Protein AF-A0A6A4QP29-F1 (afdb_monomer)

Foldseek 3Di:
DVVVVVVVVVVVVVVVVVVVPPPQQAPPPVPQDADDPVLLVVVQVVVCVVPPPVDPSPQPPPPNRPPDPSGDDD

Secondary structure (DSSP, 8-state):
-HHHHHHHHHHHHHHHHHHHT--------TTPPPPPHHHHHHHHHHHHHHHGGG----SSSS-TT--STTS---

Solvent-accessible surface area (backbone atoms only — not comparable to full-atom values): 4751 Å² total; per-residue (Å²): 116,70,68,61,53,53,52,52,51,51,52,52,53,51,52,51,53,56,64,71,56,69,74,68,77,30,62,77,62,90,81,66,59,79,65,52,71,68,58,53,48,52,52,49,54,52,48,39,71,74,59,38,88,79,56,83,84,69,88,70,74,80,53,62,46,52,82,61,84,80,55,56,92,123

Mean predicted aligned error: 11.43 Å

Radius of gyration: 19.66 Å; Cα contacts (8 Å, |Δi|>4): 39; chains: 1; bounding box: 41×38×48 Å

Sequence (74 aa):
MKGIKIFSHVVISVIFIISLSSWCYGQVELDIAPMEKIEQDALYFTIQGFVGDEWNGSDLYPDPCGWTPIQVLF

Structure (mmCIF, N/CA/C/O backbone):
data_AF-A0A6A4QP29-F1
#
_entry.id   AF-A0A6A4QP29-F1
#
loop_
_atom_site.group_PDB
_atom_site.id
_atom_site.type_symbol
_atom_site.label_atom_id
_atom_site.label_alt_id
_atom_site.label_comp_id
_atom_site.label_asym_id
_atom_site.label_entity_id
_atom_site.label_seq_id
_atom_site.pdbx_PDB_ins_code
_atom_site.Cartn_x
_atom_site.Cartn_y
_atom_site.Cartn_z
_atom_site.occupancy
_atom_site.B_iso_or_equiv
_atom_site.auth_seq_id
_atom_site.auth_comp_id
_atom_site.auth_asym_id
_atom_site.auth_atom_id
_atom_site.pdbx_PDB_model_num
ATOM 1 N N . MET A 1 1 ? 26.600 -16.392 -34.506 1.00 59.66 1 MET A N 1
ATOM 2 C CA . MET A 1 1 ? 25.145 -16.332 -34.205 1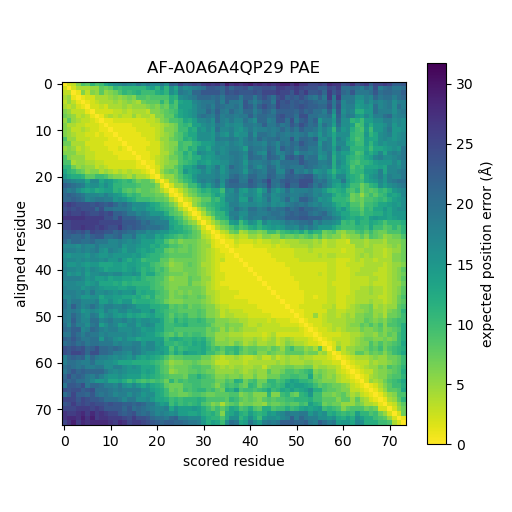.00 59.66 1 MET A CA 1
ATOM 3 C C . MET A 1 1 ? 24.778 -16.637 -32.745 1.00 59.66 1 MET A C 1
ATOM 5 O O . MET A 1 1 ? 23.826 -16.039 -32.268 1.00 59.66 1 MET A O 1
ATOM 9 N N . LYS A 1 2 ? 25.492 -17.509 -32.009 1.00 66.94 2 LYS A N 1
ATOM 10 C CA . LYS A 1 2 ? 25.170 -17.825 -30.596 1.00 66.94 2 LYS A CA 1
ATOM 11 C C . LYS A 1 2 ? 25.354 -16.638 -29.628 1.00 66.94 2 LYS A C 1
ATOM 13 O O . LYS A 1 2 ? 24.482 -16.404 -28.803 1.00 66.94 2 LYS A O 1
ATOM 18 N N . GLY A 1 3 ? 26.418 -15.844 -29.791 1.00 65.12 3 GLY A N 1
ATOM 19 C CA . GLY A 1 3 ? 26.676 -14.664 -28.945 1.00 65.12 3 GLY A CA 1
ATOM 20 C C . GLY A 1 3 ? 25.630 -13.548 -29.069 1.00 65.12 3 GLY A C 1
ATOM 21 O O . GLY A 1 3 ? 25.240 -12.964 -28.067 1.00 65.12 3 GLY A O 1
ATOM 22 N N . ILE A 1 4 ? 25.097 -13.317 -30.275 1.00 75.88 4 ILE A N 1
ATOM 23 C CA . ILE A 1 4 ? 24.041 -12.316 -30.523 1.00 75.88 4 ILE A CA 1
ATOM 24 C C . ILE A 1 4 ? 22.739 -12.701 -29.801 1.00 75.88 4 ILE A C 1
ATOM 26 O O . ILE A 1 4 ? 22.073 -11.843 -29.228 1.00 75.88 4 ILE A O 1
ATOM 30 N N . LYS A 1 5 ? 22.400 -13.999 -29.773 1.00 75.06 5 LYS A N 1
ATOM 31 C CA . LYS A 1 5 ? 21.222 -14.500 -29.048 1.00 75.06 5 LYS A CA 1
ATOM 32 C C . LYS A 1 5 ? 21.360 -14.308 -27.535 1.00 75.06 5 LYS A C 1
ATOM 34 O O . LYS A 1 5 ? 20.418 -13.857 -26.900 1.00 75.06 5 LYS A O 1
ATOM 39 N N . ILE A 1 6 ? 22.537 -14.589 -26.970 1.00 78.44 6 ILE A N 1
ATOM 40 C CA . ILE A 1 6 ? 22.803 -14.406 -25.532 1.00 78.44 6 ILE A CA 1
ATOM 41 C C . ILE A 1 6 ? 22.708 -12.926 -25.148 1.00 78.44 6 ILE A C 1
ATOM 43 O O . ILE A 1 6 ? 22.030 -12.593 -24.183 1.00 78.44 6 ILE A O 1
ATOM 47 N N . PHE A 1 7 ? 23.312 -12.036 -25.941 1.00 81.56 7 PHE A N 1
ATOM 48 C CA . PHE A 1 7 ? 23.230 -10.593 -25.709 1.00 81.56 7 PHE A CA 1
ATOM 49 C C . PHE A 1 7 ? 21.781 -10.092 -25.738 1.00 81.56 7 PHE A C 1
ATOM 51 O O . PHE A 1 7 ? 21.353 -9.380 -24.836 1.00 81.56 7 PHE A O 1
ATOM 58 N N . SER A 1 8 ? 20.996 -10.534 -26.725 1.00 88.19 8 SER A N 1
ATOM 59 C CA . SER A 1 8 ? 19.576 -10.187 -26.828 1.00 88.19 8 SER A CA 1
ATOM 60 C C . SER A 1 8 ? 18.765 -10.651 -25.612 1.00 88.19 8 SER A C 1
ATOM 62 O O . SER A 1 8 ? 17.972 -9.872 -25.091 1.00 88.19 8 SER A O 1
ATOM 64 N N . HIS A 1 9 ? 18.991 -11.869 -25.110 1.00 83.88 9 HIS A N 1
ATOM 65 C CA . HIS A 1 9 ? 18.305 -12.364 -23.913 1.00 83.88 9 HIS A CA 1
ATOM 66 C C . HIS A 1 9 ? 18.677 -11.591 -22.645 1.00 83.88 9 HIS A C 1
ATOM 68 O O . HIS A 1 9 ? 17.799 -11.295 -21.837 1.00 83.88 9 HIS A O 1
ATOM 74 N N . VAL A 1 10 ? 19.952 -11.228 -22.483 1.00 91.00 10 VAL A N 1
ATOM 75 C CA . VAL A 1 10 ? 20.403 -10.415 -21.344 1.00 91.00 10 VAL A CA 1
ATOM 76 C C . VAL A 1 10 ? 19.753 -9.033 -21.383 1.00 91.00 10 VAL A C 1
ATOM 78 O O . VAL A 1 10 ? 19.224 -8.586 -20.370 1.00 91.00 10 VAL A O 1
ATOM 81 N N . VAL A 1 11 ? 19.708 -8.385 -22.550 1.00 91.38 11 VAL A N 1
ATOM 82 C CA . VAL A 1 11 ? 19.064 -7.071 -22.711 1.00 91.38 11 VAL A CA 1
ATOM 83 C C . VAL A 1 11 ? 17.571 -7.134 -22.374 1.00 91.38 11 VAL A C 1
ATOM 85 O O . VAL A 1 11 ? 17.085 -6.292 -21.625 1.00 91.38 11 VAL A O 1
ATOM 88 N N . ILE A 1 12 ? 16.854 -8.154 -22.854 1.00 90.19 12 ILE A N 1
ATOM 89 C CA . ILE A 1 12 ? 15.428 -8.344 -22.537 1.00 90.19 12 ILE A CA 1
ATOM 90 C C . ILE A 1 12 ? 15.225 -8.556 -21.031 1.00 90.19 12 ILE A C 1
ATOM 92 O O . ILE A 1 12 ? 14.341 -7.939 -20.442 1.00 90.19 12 ILE A O 1
ATOM 96 N N . SER A 1 13 ? 16.065 -9.377 -20.394 1.00 88.25 13 SER A N 1
ATOM 97 C CA . SER A 1 13 ? 15.996 -9.618 -18.949 1.00 88.25 13 SER A CA 1
ATOM 98 C C . SER A 1 13 ? 16.236 -8.344 -18.137 1.00 88.25 13 SER A C 1
ATOM 100 O O . SER A 1 13 ? 15.555 -8.121 -17.143 1.00 88.25 13 SER A O 1
ATOM 102 N N . VAL A 1 14 ? 17.186 -7.502 -18.551 1.00 89.56 14 VAL A N 1
ATOM 103 C CA . VAL A 1 14 ? 17.482 -6.228 -17.880 1.00 89.56 14 VAL A CA 1
ATOM 104 C C . VAL A 1 14 ? 16.324 -5.243 -18.044 1.00 89.56 14 VAL A C 1
ATOM 106 O O . VAL A 1 14 ? 15.907 -4.633 -17.064 1.00 89.56 14 VAL A O 1
ATOM 109 N N . ILE A 1 15 ? 15.748 -5.130 -19.245 1.00 87.19 15 ILE A N 1
ATOM 110 C CA . ILE A 1 15 ? 14.577 -4.275 -19.497 1.00 87.19 15 ILE A CA 1
ATOM 111 C C . ILE A 1 15 ? 13.379 -4.730 -18.652 1.00 87.19 15 ILE A C 1
ATOM 113 O O . ILE A 1 15 ? 12.694 -3.889 -18.074 1.00 87.19 15 ILE A O 1
ATOM 117 N N . PHE A 1 16 ? 13.146 -6.040 -18.534 1.00 84.88 16 PHE A N 1
ATOM 118 C CA . PHE A 1 16 ? 12.072 -6.602 -17.710 1.00 84.88 16 PHE A CA 1
ATOM 119 C C . PHE A 1 16 ? 12.252 -6.271 -16.221 1.00 84.88 16 PHE A C 1
ATOM 121 O O . PHE A 1 16 ? 11.311 -5.846 -15.564 1.00 84.88 16 PHE A O 1
ATOM 128 N N . ILE A 1 17 ? 13.478 -6.371 -15.699 1.00 84.88 17 ILE A N 1
ATOM 129 C CA . ILE A 1 17 ? 13.778 -6.003 -14.306 1.00 84.88 17 ILE A CA 1
ATOM 130 C C . ILE A 1 17 ? 13.568 -4.498 -14.074 1.00 84.88 17 ILE A C 1
ATOM 132 O O . ILE A 1 17 ? 12.955 -4.123 -13.080 1.00 84.88 17 ILE A O 1
ATOM 136 N N . ILE A 1 18 ? 14.009 -3.644 -15.006 1.00 80.38 18 ILE A N 1
ATOM 137 C CA . ILE A 1 18 ? 13.847 -2.180 -14.914 1.00 80.38 18 ILE A CA 1
ATOM 138 C C . ILE A 1 18 ? 12.367 -1.765 -14.970 1.00 80.38 18 ILE A C 1
ATOM 140 O O . ILE A 1 18 ? 11.954 -0.829 -14.287 1.00 80.38 18 ILE A O 1
ATOM 144 N N . SER A 1 19 ? 11.556 -2.452 -15.777 1.00 75.75 19 SER A N 1
ATOM 145 C CA . SER A 1 19 ? 10.120 -2.164 -15.899 1.00 75.75 19 SER A CA 1
ATOM 146 C C . SER A 1 19 ? 9.302 -2.674 -14.711 1.00 75.75 19 SER A C 1
ATOM 148 O O . SER A 1 19 ? 8.301 -2.053 -14.369 1.00 75.75 19 SER A O 1
ATOM 150 N N . LEU A 1 20 ? 9.750 -3.739 -14.039 1.00 70.38 20 LEU A N 1
ATOM 151 C CA . LEU A 1 20 ? 9.184 -4.176 -12.759 1.00 70.38 20 LEU A CA 1
ATOM 152 C C . LEU A 1 20 ? 9.610 -3.285 -11.588 1.00 70.38 20 LEU A C 1
ATOM 154 O O . LEU A 1 20 ? 8.891 -3.193 -10.598 1.00 70.38 20 LEU A O 1
ATOM 158 N N . SER A 1 21 ? 10.751 -2.603 -11.693 1.00 66.94 21 SER A N 1
ATOM 159 C CA . SER A 1 21 ? 11.208 -1.637 -10.694 1.00 66.94 21 SER A CA 1
ATOM 160 C C . SER A 1 21 ? 10.587 -0.253 -10.887 1.00 66.94 21 SER A C 1
ATOM 162 O O . SER A 1 21 ? 11.293 0.737 -10.711 1.00 66.94 21 SER A O 1
ATOM 164 N N . SER A 1 22 ? 9.312 -0.158 -11.294 1.00 60.16 22 SER A N 1
ATOM 165 C CA . SER A 1 22 ? 8.596 1.117 -11.419 1.00 60.16 22 SER A CA 1
ATOM 166 C C . SER A 1 22 ? 8.662 1.862 -10.085 1.00 60.16 22 SER A C 1
ATOM 168 O O . SER A 1 22 ? 7.893 1.597 -9.163 1.00 60.16 22 SER A O 1
ATOM 170 N N . TRP A 1 23 ? 9.650 2.744 -9.965 1.00 62.00 23 TRP A N 1
ATOM 171 C CA . TRP A 1 23 ? 9.937 3.458 -8.738 1.00 62.00 23 TRP A CA 1
ATOM 172 C C . TRP A 1 23 ? 8.945 4.599 -8.667 1.00 62.00 23 TRP A C 1
ATOM 174 O O . TRP A 1 23 ? 9.043 5.564 -9.429 1.00 62.00 23 TRP A O 1
ATOM 184 N N . CYS A 1 24 ? 7.952 4.466 -7.799 1.00 67.69 24 CYS A N 1
ATOM 185 C CA . CYS A 1 24 ? 7.067 5.580 -7.568 1.00 67.69 24 CYS A CA 1
ATOM 186 C C . CYS A 1 24 ? 7.814 6.634 -6.756 1.00 67.69 24 CYS A C 1
ATOM 188 O O . CYS A 1 24 ? 8.168 6.410 -5.600 1.00 67.69 24 CYS A O 1
ATOM 190 N N . TYR A 1 25 ? 8.105 7.767 -7.388 1.00 61.62 25 TYR A N 1
ATOM 191 C CA . TYR A 1 25 ? 8.512 8.969 -6.680 1.00 61.62 25 TYR A CA 1
ATOM 192 C C . TYR A 1 25 ? 7.237 9.686 -6.265 1.00 61.62 25 TYR A C 1
ATOM 194 O O . TYR A 1 25 ? 6.706 10.489 -7.031 1.00 61.62 25 TYR A O 1
ATOM 202 N N . GLY A 1 26 ? 6.715 9.371 -5.083 1.00 57.16 26 GLY A N 1
ATOM 203 C CA . GLY A 1 26 ? 5.661 10.194 -4.520 1.00 57.16 26 GLY A CA 1
ATOM 204 C C . GLY A 1 26 ? 6.155 11.585 -4.304 1.00 57.16 26 GLY A C 1
ATOM 205 O O . GLY A 1 26 ? 7.216 11.824 -3.721 1.00 57.16 26 GLY A O 1
ATOM 206 N N . GLN A 1 27 ? 5.337 12.511 -4.762 1.00 56.62 27 GLN A N 1
ATOM 207 C CA . GLN A 1 27 ? 5.393 13.852 -4.256 1.00 56.62 27 GLN A CA 1
ATOM 208 C C . GLN A 1 27 ? 4.870 13.765 -2.823 1.00 56.62 27 GLN A C 1
ATOM 210 O O . GLN A 1 27 ? 3.666 13.753 -2.591 1.00 56.62 27 GLN A O 1
ATOM 215 N N . VAL A 1 28 ? 5.784 13.625 -1.858 1.00 56.78 28 VAL A N 1
ATOM 216 C CA . VAL A 1 28 ? 5.460 13.894 -0.456 1.00 56.78 28 VAL A CA 1
ATOM 217 C C . VAL A 1 28 ? 5.245 15.397 -0.387 1.00 56.78 28 VAL A C 1
ATOM 219 O O . VAL A 1 28 ? 6.169 16.171 -0.135 1.00 56.78 28 VAL A O 1
ATOM 222 N N . GLU A 1 29 ? 4.043 15.827 -0.746 1.00 56.91 29 GLU A N 1
ATOM 223 C CA . GLU A 1 29 ? 3.595 17.170 -0.455 1.00 56.91 29 GLU A CA 1
ATOM 224 C C . GLU A 1 29 ? 3.528 17.242 1.070 1.00 56.91 29 GLU A C 1
ATOM 226 O O . GLU A 1 29 ? 2.71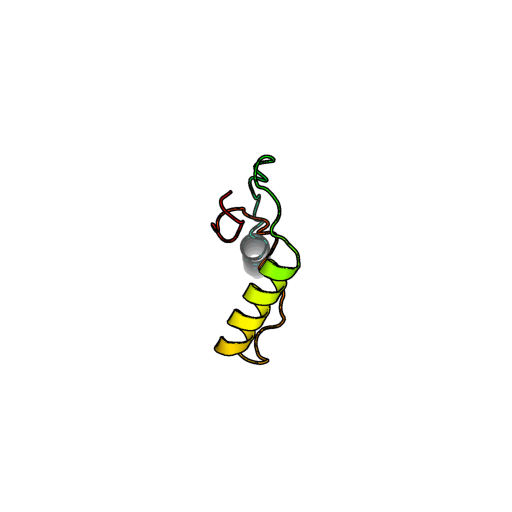0 16.589 1.711 1.00 56.91 29 GLU A O 1
ATOM 231 N N . LEU A 1 30 ? 4.492 17.952 1.660 1.00 55.22 30 LEU A N 1
ATOM 232 C CA . LEU A 1 30 ? 4.716 18.045 3.109 1.00 55.22 30 LEU A CA 1
ATOM 233 C C . LEU A 1 30 ? 3.546 18.703 3.871 1.00 55.22 30 LEU A C 1
ATOM 235 O O . LEU A 1 30 ? 3.671 18.939 5.069 1.00 55.22 30 LEU A O 1
ATOM 239 N N . ASP A 1 31 ? 2.451 19.013 3.175 1.00 56.44 31 ASP A N 1
ATOM 240 C CA . ASP A 1 31 ? 1.260 19.691 3.683 1.00 56.44 31 ASP A CA 1
ATOM 241 C C . ASP A 1 31 ? 0.059 18.747 3.856 1.00 56.44 31 ASP A C 1
ATOM 243 O O . ASP A 1 31 ? -1.029 19.187 4.214 1.00 56.44 31 ASP A O 1
ATOM 247 N N . ILE A 1 32 ? 0.230 17.441 3.616 1.00 62.06 32 ILE A N 1
ATOM 248 C CA . ILE A 1 32 ? -0.839 16.479 3.881 1.00 62.06 32 ILE A CA 1
ATOM 249 C C . ILE A 1 32 ? -0.737 15.993 5.327 1.00 62.06 32 ILE A C 1
ATOM 251 O O . ILE A 1 32 ? 0.258 15.386 5.735 1.00 62.06 32 ILE A O 1
ATOM 255 N N . ALA A 1 33 ? -1.778 16.268 6.115 1.00 67.38 33 ALA A N 1
ATOM 256 C CA . ALA A 1 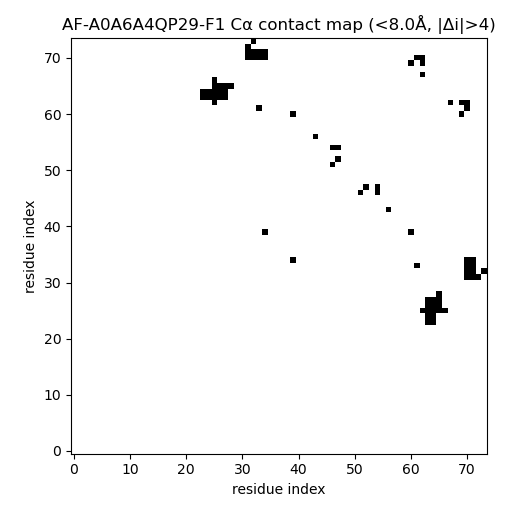33 ? -1.901 15.737 7.462 1.00 67.38 33 ALA A CA 1
ATOM 257 C C . ALA A 1 33 ? -2.005 14.202 7.398 1.00 67.38 33 ALA A C 1
ATOM 259 O O . ALA A 1 33 ? -2.859 13.672 6.680 1.00 67.38 33 ALA A O 1
ATOM 260 N N . PRO A 1 34 ? -1.149 13.457 8.119 1.00 74.50 34 PRO A N 1
ATOM 261 C CA . PRO A 1 34 ? -1.244 12.011 8.121 1.00 74.50 34 PRO A CA 1
ATOM 262 C C . PRO A 1 34 ? -2.584 11.563 8.725 1.00 74.50 34 PRO A C 1
ATOM 264 O O . PRO A 1 34 ? -3.007 12.088 9.750 1.00 74.50 34 PRO A O 1
ATOM 267 N N . MET A 1 35 ? -3.220 10.569 8.100 1.00 82.75 35 MET A N 1
ATOM 268 C CA . MET A 1 35 ? -4.429 9.911 8.595 1.00 82.75 35 MET A CA 1
ATOM 269 C C . MET A 1 35 ? -4.238 9.400 10.027 1.00 82.75 35 MET A C 1
ATOM 271 O O . MET A 1 35 ? -3.210 8.791 10.349 1.00 82.75 35 MET A O 1
ATOM 275 N N . GLU A 1 36 ? -5.251 9.600 10.869 1.00 86.31 36 GLU A N 1
ATOM 276 C CA . GLU A 1 36 ? -5.239 9.105 12.241 1.00 86.31 36 GLU A CA 1
ATOM 277 C C . GLU A 1 36 ? -5.298 7.574 12.270 1.00 86.31 36 GLU A C 1
ATOM 279 O O . GLU A 1 36 ? -5.909 6.922 11.419 1.00 86.31 36 GLU A O 1
ATOM 284 N N . LYS A 1 37 ? -4.703 6.964 13.302 1.00 86.88 37 LYS A N 1
ATOM 285 C CA . LYS A 1 37 ? -4.599 5.497 13.393 1.00 86.88 37 LYS A CA 1
ATOM 286 C C . LYS A 1 37 ? -5.964 4.801 13.329 1.00 86.88 37 LYS A C 1
ATOM 288 O O . LYS A 1 37 ? -6.091 3.745 12.717 1.00 86.88 37 LYS A O 1
ATOM 293 N N . ILE A 1 38 ? -6.983 5.412 13.931 1.00 90.19 38 ILE A N 1
ATOM 294 C CA . ILE A 1 38 ? -8.353 4.884 13.961 1.00 90.19 38 ILE A CA 1
ATOM 295 C C . ILE A 1 38 ? -8.983 4.896 12.564 1.00 90.19 38 ILE A C 1
ATOM 297 O O . ILE A 1 38 ? -9.667 3.946 12.191 1.00 90.19 38 ILE A O 1
ATOM 301 N N . GLU A 1 39 ? -8.748 5.951 11.788 1.00 88.50 39 GLU A N 1
ATOM 302 C CA . GLU A 1 39 ? -9.257 6.075 10.420 1.00 88.50 39 GLU A CA 1
ATOM 303 C C . GLU A 1 39 ? -8.565 5.068 9.499 1.00 88.50 39 GLU A C 1
ATOM 305 O O . GLU A 1 39 ? -9.231 4.381 8.722 1.00 88.50 39 GLU A O 1
ATOM 310 N N . GLN A 1 40 ? -7.247 4.903 9.660 1.00 87.69 40 GLN A N 1
ATOM 311 C CA . GLN A 1 40 ? -6.474 3.899 8.931 1.00 87.69 40 GLN A CA 1
ATOM 312 C C . GLN A 1 40 ? -6.971 2.483 9.246 1.00 87.69 40 GLN A C 1
ATOM 314 O O . GLN A 1 40 ? -7.174 1.679 8.335 1.00 87.69 40 GLN A O 1
ATOM 319 N N . ASP A 1 41 ? -7.212 2.177 10.522 1.00 90.62 41 ASP A N 1
ATOM 320 C CA . ASP A 1 41 ? -7.735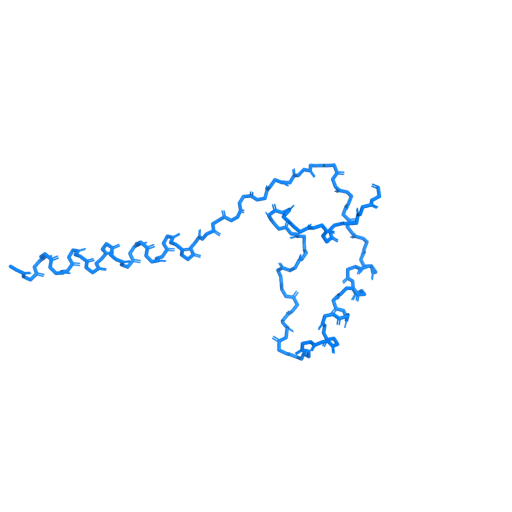 0.874 10.933 1.00 90.62 41 ASP A CA 1
ATOM 321 C C . ASP A 1 41 ? -9.140 0.644 10.363 1.00 90.62 41 ASP A C 1
ATOM 323 O O . ASP A 1 41 ? -9.409 -0.426 9.820 1.00 90.62 41 ASP A O 1
ATOM 327 N N . ALA A 1 42 ? -10.026 1.645 10.404 1.00 91.31 42 ALA A N 1
ATOM 328 C CA . ALA A 1 42 ? -11.365 1.550 9.822 1.00 91.31 42 ALA A CA 1
ATOM 329 C C . ALA A 1 42 ? -11.329 1.307 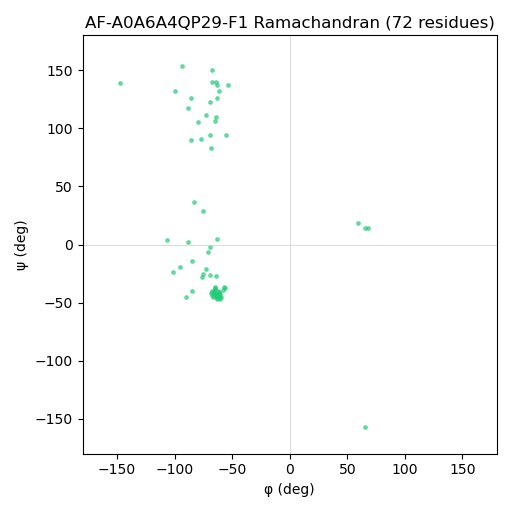8.302 1.00 91.31 42 ALA A C 1
ATOM 331 O O . ALA A 1 42 ? -12.089 0.478 7.787 1.00 91.31 42 ALA A O 1
ATOM 332 N N . LEU A 1 43 ? -10.425 1.981 7.585 1.00 89.56 43 LEU A N 1
ATOM 333 C CA . LEU A 1 43 ? -10.181 1.762 6.160 1.00 89.56 43 LEU A CA 1
ATOM 334 C C . LEU A 1 43 ? -9.731 0.321 5.898 1.00 89.56 43 LEU A C 1
ATOM 336 O O . LEU A 1 43 ? -10.277 -0.350 5.022 1.00 89.56 43 LEU A O 1
ATOM 340 N N . TYR A 1 44 ? -8.778 -0.178 6.686 1.00 91.06 44 TYR A N 1
ATOM 341 C CA . TYR A 1 44 ? -8.244 -1.524 6.517 1.00 91.06 44 TYR A CA 1
ATOM 342 C C . TYR A 1 44 ? -9.316 -2.577 6.832 1.00 91.06 44 TYR A C 1
ATOM 344 O O . TYR A 1 44 ? -9.553 -3.481 6.035 1.00 91.06 44 TYR A O 1
ATOM 352 N N . PHE A 1 45 ? -10.070 -2.422 7.920 1.00 92.06 45 PHE A N 1
ATOM 353 C CA . PHE A 1 45 ? -11.200 -3.308 8.219 1.00 92.06 45 PHE A CA 1
ATOM 354 C C . PHE A 1 45 ? -12.250 -3.322 7.105 1.00 92.06 45 PHE A C 1
ATOM 356 O O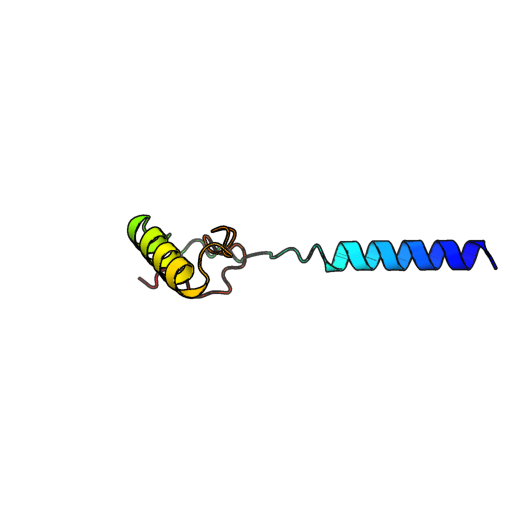 . PHE A 1 45 ? -12.784 -4.381 6.776 1.00 92.06 45 PHE A O 1
ATOM 363 N N . THR A 1 46 ? -12.525 -2.167 6.500 1.00 92.44 46 THR A N 1
ATOM 364 C CA . THR A 1 46 ? -13.469 -2.059 5.384 1.00 92.44 46 THR A CA 1
ATOM 365 C C . THR A 1 46 ? -12.987 -2.864 4.177 1.00 92.44 46 THR A C 1
ATOM 367 O O . THR A 1 46 ? -13.751 -3.649 3.622 1.00 92.44 46 THR A O 1
ATOM 370 N N . ILE A 1 47 ? -11.713 -2.727 3.799 1.00 91.44 47 ILE A N 1
ATOM 371 C CA . ILE A 1 47 ? -11.121 -3.465 2.672 1.00 91.44 47 ILE A CA 1
ATOM 372 C C . ILE A 1 47 ? -11.072 -4.963 2.966 1.00 91.44 47 ILE A C 1
ATOM 374 O O . ILE A 1 47 ? -11.476 -5.756 2.116 1.00 91.44 47 ILE A O 1
ATOM 378 N N . GLN A 1 48 ? -10.673 -5.353 4.179 1.00 93.31 48 GLN A N 1
ATOM 379 C CA . GLN A 1 48 ? -10.716 -6.746 4.627 1.00 93.31 48 GLN A CA 1
ATOM 380 C C . GLN A 1 48 ? -12.133 -7.326 4.502 1.00 93.31 48 GLN A C 1
ATOM 382 O O . GLN A 1 48 ? -12.295 -8.476 4.113 1.00 93.31 48 GLN A O 1
ATOM 387 N N . GLY A 1 49 ? -13.172 -6.531 4.775 1.00 94.19 49 GLY A N 1
ATOM 388 C CA . GLY A 1 49 ? -14.565 -6.942 4.594 1.00 94.19 49 GLY A CA 1
ATOM 389 C C . GLY A 1 49 ? -14.954 -7.233 3.138 1.00 94.19 49 GLY A C 1
ATOM 390 O O . GLY A 1 49 ? -15.854 -8.038 2.908 1.00 94.19 49 GLY A O 1
ATOM 391 N N . PHE A 1 50 ? -14.283 -6.613 2.161 1.00 93.88 50 PHE A N 1
ATOM 392 C CA . PHE A 1 50 ? -14.531 -6.836 0.732 1.00 93.88 50 PHE A CA 1
ATOM 393 C C . PHE A 1 50 ? -13.676 -7.954 0.135 1.00 93.88 50 PHE A C 1
ATOM 395 O O . PHE A 1 50 ? -14.183 -8.765 -0.635 1.00 93.88 50 PHE A O 1
ATOM 402 N N . VAL A 1 51 ? -12.382 -7.963 0.451 1.00 93.31 51 VAL A N 1
ATOM 403 C CA . VAL A 1 51 ? -11.382 -8.841 -0.180 1.00 93.31 51 VAL A CA 1
ATOM 404 C C . VAL A 1 51 ? -11.152 -10.114 0.645 1.00 93.31 51 VAL A C 1
ATOM 406 O O . VAL A 1 51 ? -10.682 -11.123 0.127 1.00 93.31 51 VAL A O 1
ATOM 409 N N . GLY A 1 52 ? -11.528 -10.100 1.926 1.00 90.62 52 GLY A N 1
ATOM 410 C CA . GLY A 1 52 ? -11.260 -11.189 2.855 1.00 90.62 52 GLY A CA 1
ATOM 411 C C . GLY A 1 52 ? -9.766 -11.369 3.108 1.00 90.62 52 GLY A C 1
ATOM 412 O O . GLY A 1 52 ? -8.958 -10.462 2.909 1.00 90.62 52 GLY A O 1
ATOM 413 N N . ASP A 1 53 ? -9.397 -12.577 3.522 1.00 91.50 53 ASP A N 1
ATOM 414 C CA . ASP A 1 53 ? -8.029 -12.930 3.922 1.00 91.50 53 ASP A CA 1
ATOM 415 C C . ASP A 1 53 ? -7.019 -12.952 2.761 1.00 91.50 53 ASP A C 1
ATOM 417 O O . ASP A 1 53 ? -5.831 -13.185 2.977 1.00 91.50 53 ASP A O 1
ATOM 421 N N . GLU A 1 54 ? -7.468 -12.698 1.527 1.00 89.69 54 GLU A N 1
ATOM 422 C CA . GLU A 1 54 ? -6.588 -12.536 0.367 1.00 89.69 54 GLU A CA 1
ATOM 423 C C . GL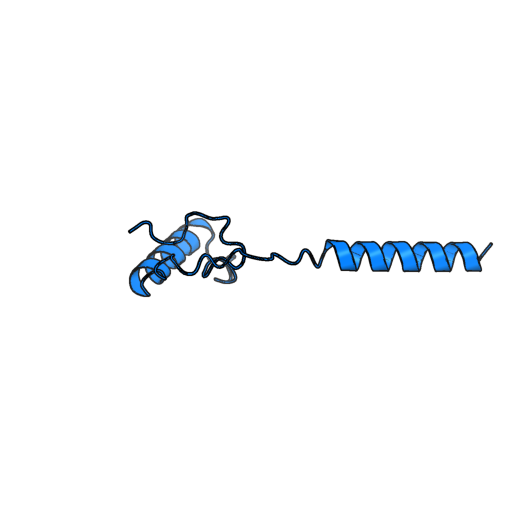U A 1 54 ? -5.821 -11.207 0.398 1.00 89.69 54 GLU A C 1
ATOM 425 O O . GLU A 1 54 ? -4.769 -11.088 -0.236 1.00 89.69 54 GLU A O 1
ATOM 430 N N . TRP A 1 55 ? -6.305 -10.212 1.149 1.00 88.75 55 TRP A N 1
ATOM 431 C CA . TRP A 1 55 ? -5.574 -8.970 1.351 1.00 88.75 55 TRP A CA 1
ATOM 432 C C . TRP A 1 55 ? -4.591 -9.085 2.519 1.00 88.75 55 TRP A C 1
ATOM 434 O O . TRP A 1 55 ? -4.944 -9.422 3.644 1.00 88.75 55 TRP A O 1
ATOM 444 N N . ASN A 1 56 ? -3.327 -8.770 2.249 1.00 87.38 56 ASN A N 1
ATOM 445 C CA . ASN A 1 56 ? -2.224 -8.859 3.207 1.00 87.38 56 ASN A CA 1
ATOM 446 C C . ASN A 1 56 ? -2.028 -7.578 4.045 1.00 87.38 56 ASN A C 1
ATOM 448 O O . ASN A 1 56 ? -1.075 -7.499 4.821 1.00 87.38 56 ASN A O 1
ATOM 452 N N . GLY A 1 57 ? -2.874 -6.561 3.852 1.00 80.25 57 GLY A N 1
ATOM 453 C CA . GLY A 1 57 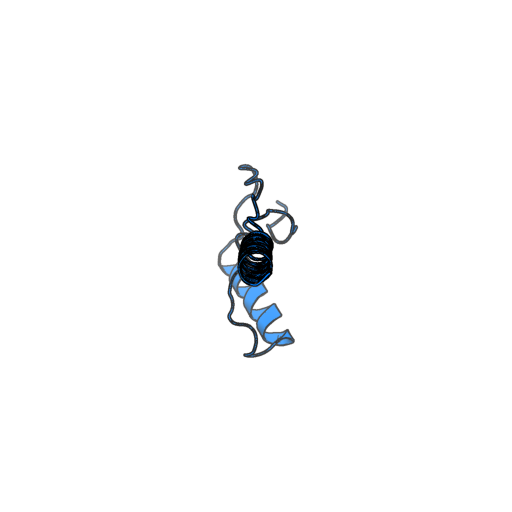? -2.779 -5.275 4.544 1.00 80.25 57 GLY A CA 1
ATOM 454 C C . GLY A 1 57 ? -1.563 -4.418 4.168 1.00 80.25 57 GLY A C 1
ATOM 455 O O . GLY A 1 57 ? -1.257 -3.476 4.902 1.00 80.25 57 GLY A O 1
ATOM 456 N N . SER A 1 58 ? -0.845 -4.721 3.077 1.00 77.56 58 SER A N 1
ATOM 457 C CA . SER A 1 58 ? 0.344 -3.957 2.674 1.00 77.56 58 SER A CA 1
ATOM 458 C C . SER A 1 58 ? 0.032 -2.836 1.675 1.00 77.56 58 SER A C 1
ATOM 460 O O . SER A 1 58 ? -0.939 -2.890 0.921 1.00 77.56 58 SER A O 1
ATOM 462 N N . ASP A 1 59 ? 0.882 -1.805 1.701 1.00 70.00 59 ASP A N 1
ATOM 463 C CA . ASP A 1 59 ? 1.093 -0.813 0.632 1.00 70.00 59 ASP A CA 1
ATOM 464 C C . ASP A 1 59 ? -0.062 0.135 0.271 1.00 70.00 59 ASP A C 1
ATOM 466 O O . ASP A 1 59 ? 0.014 0.829 -0.741 1.00 70.00 59 ASP A O 1
ATOM 470 N N . LEU A 1 60 ? -1.106 0.231 1.101 1.00 80.88 60 LEU A N 1
ATOM 471 C CA . LEU A 1 60 ? -2.167 1.223 0.892 1.00 80.88 60 LEU A CA 1
ATOM 472 C C . LEU A 1 60 ? -1.831 2.601 1.483 1.00 80.88 60 LEU A C 1
ATOM 474 O O . LEU A 1 60 ? -2.165 3.623 0.889 1.00 80.88 60 LEU A O 1
ATOM 478 N N . TYR A 1 61 ? -1.216 2.635 2.670 1.00 79.31 61 TYR A N 1
ATOM 479 C CA . TYR A 1 61 ? -0.955 3.876 3.398 1.00 79.31 61 TYR A CA 1
ATOM 480 C C . TYR A 1 61 ? 0.350 3.823 4.226 1.00 79.31 61 TYR A C 1
ATOM 482 O O . TYR A 1 61 ? 0.582 2.815 4.902 1.00 79.31 61 TYR A O 1
ATOM 490 N N . PRO A 1 62 ? 1.163 4.903 4.263 1.00 75.19 62 PRO A N 1
ATOM 491 C CA . PRO A 1 62 ? 1.023 6.129 3.471 1.00 75.19 62 PRO A CA 1
ATOM 492 C C . PRO A 1 62 ? 1.275 5.839 1.991 1.00 75.19 62 PRO A C 1
ATOM 494 O O . PRO A 1 62 ? 2.164 5.058 1.665 1.00 75.19 62 PRO A O 1
ATOM 497 N N . ASP A 1 63 ? 0.482 6.447 1.110 1.00 75.12 63 ASP A N 1
ATOM 498 C CA . ASP A 1 63 ? 0.650 6.277 -0.332 1.00 75.12 63 ASP A CA 1
ATOM 499 C C . ASP A 1 63 ? 2.011 6.863 -0.748 1.00 75.12 63 ASP A C 1
ATOM 501 O O . ASP A 1 63 ? 2.180 8.088 -0.731 1.00 75.12 63 ASP A O 1
ATOM 505 N N . PRO A 1 64 ? 2.991 6.023 -1.133 1.00 67.19 64 PRO A N 1
ATOM 506 C CA . PRO A 1 64 ? 4.328 6.482 -1.466 1.00 67.19 64 PRO A CA 1
ATOM 507 C C . PRO A 1 64 ? 4.365 7.248 -2.784 1.00 67.19 64 PRO A C 1
ATOM 509 O O . PRO A 1 64 ? 5.437 7.734 -3.112 1.00 67.19 64 PRO A O 1
ATOM 512 N N . CYS A 1 65 ? 3.260 7.311 -3.539 1.00 70.94 65 CYS A N 1
ATOM 513 C CA . CYS A 1 65 ? 3.070 8.078 -4.768 1.00 70.94 65 CYS A CA 1
ATOM 514 C C . CYS A 1 65 ? 2.288 9.381 -4.545 1.00 70.94 65 CYS A C 1
ATOM 516 O O . CYS A 1 65 ? 2.383 10.298 -5.361 1.00 70.94 65 CYS A O 1
ATOM 518 N N . GLY A 1 66 ? 1.484 9.450 -3.480 1.00 65.44 66 GLY A N 1
ATOM 519 C CA . GLY A 1 66 ? 0.5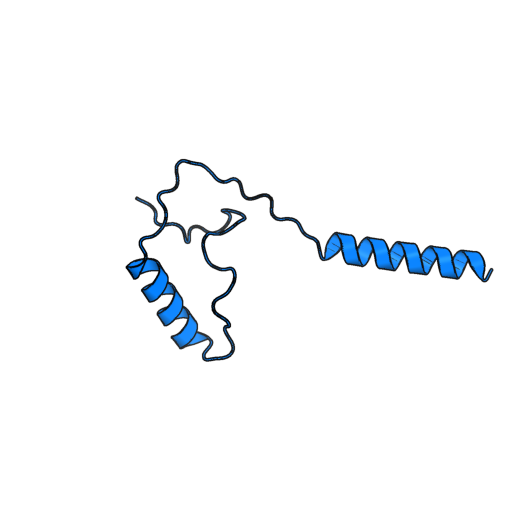18 10.529 -3.251 1.00 65.44 66 GLY A CA 1
ATOM 520 C C . GLY A 1 66 ? -0.540 10.667 -4.357 1.00 65.44 66 GLY A C 1
ATOM 521 O O . GLY A 1 66 ? -1.147 11.723 -4.495 1.00 65.44 66 GLY A O 1
ATOM 522 N N . TRP A 1 67 ? -0.741 9.639 -5.189 1.00 63.75 67 TRP A N 1
ATOM 523 C CA . TRP A 1 67 ? -1.680 9.679 -6.320 1.00 63.75 67 TRP A CA 1
ATOM 524 C C . TRP A 1 67 ? -3.110 9.347 -5.909 1.00 63.75 67 TRP A C 1
ATOM 526 O O . TRP A 1 67 ? -4.050 9.587 -6.668 1.00 63.75 67 TRP A O 1
ATOM 536 N N . THR A 1 68 ? -3.280 8.791 -4.715 1.00 65.81 68 THR A N 1
ATOM 537 C CA . THR A 1 68 ? -4.581 8.478 -4.153 1.00 65.81 68 THR A CA 1
ATOM 538 C C . THR A 1 68 ? -5.001 9.565 -3.159 1.00 65.81 68 THR A C 1
ATOM 540 O O . THR A 1 68 ? -4.246 9.905 -2.245 1.00 65.81 68 THR A O 1
ATOM 543 N N . PRO A 1 69 ? -6.238 10.082 -3.254 1.00 64.31 69 PRO A N 1
ATOM 544 C CA . PRO A 1 69 ? -6.805 10.985 -2.253 1.00 64.31 69 PRO A CA 1
ATOM 545 C C . PRO A 1 69 ? -7.233 10.218 -0.988 1.00 64.31 69 PRO A C 1
ATOM 547 O O . PRO A 1 69 ? -8.203 10.581 -0.335 1.00 64.31 69 PRO A O 1
ATOM 550 N N . ILE A 1 70 ? -6.562 9.102 -0.678 1.00 72.75 70 ILE A N 1
ATOM 551 C CA . ILE A 1 70 ? -6.831 8.293 0.515 1.00 72.75 70 ILE A CA 1
ATOM 552 C C . ILE A 1 70 ? -6.399 9.059 1.763 1.00 72.75 70 ILE A C 1
ATOM 554 O O . ILE A 1 70 ? -6.950 8.837 2.833 1.00 72.75 70 ILE A O 1
ATOM 558 N N . GLN A 1 71 ? -5.440 9.974 1.625 1.00 66.25 71 GLN A N 1
ATOM 559 C CA . GLN A 1 71 ? -5.044 10.879 2.694 1.00 66.25 71 GLN A CA 1
ATOM 560 C C . GLN A 1 71 ? -6.219 11.798 3.048 1.00 66.25 71 GLN A C 1
ATOM 562 O O . GLN A 1 71 ? -6.964 12.240 2.172 1.00 66.25 71 GLN A O 1
ATOM 567 N N . VAL A 1 72 ? -6.414 12.046 4.338 1.00 57.31 72 VAL A N 1
ATOM 568 C CA . VAL A 1 72 ? -7.604 12.745 4.814 1.00 57.31 72 VAL A CA 1
ATOM 569 C C . VAL A 1 72 ? -7.552 14.210 4.380 1.00 57.31 72 VAL A C 1
ATOM 571 O O . VAL A 1 72 ? -6.601 14.922 4.687 1.00 57.31 72 VAL A O 1
ATOM 574 N N . LEU A 1 73 ? -8.580 14.652 3.651 1.00 52.03 73 LEU A N 1
ATOM 575 C CA . LEU A 1 73 ? -8.766 16.045 3.249 1.00 52.03 73 LEU A CA 1
ATOM 576 C C . LEU A 1 73 ? -9.289 16.847 4.454 1.00 52.03 73 LEU A C 1
ATOM 578 O O . LEU A 1 73 ? -10.503 16.917 4.656 1.00 52.03 73 LEU A O 1
ATOM 582 N N . PHE A 1 74 ? -8.391 17.429 5.247 1.00 44.34 74 PHE A N 1
ATOM 583 C CA . PHE A 1 74 ? -8.725 18.462 6.232 1.00 44.34 74 PHE A CA 1
ATOM 584 C C . PHE A 1 74 ? -7.899 19.720 5.998 1.00 44.34 74 PHE A C 1
ATOM 586 O O . PHE A 1 74 ? -6.670 19.586 5.819 1.00 44.34 74 PHE A O 1
#

Organism: Lupinus albus (NCBI:txid3870)

pLDDT: mean 76.78, std 13.08, range [44.34, 94.19]